Protein AF-A0AAV0D0A0-F1 (afdb_monomer_lite)

Sequence (81 aa):
MADEIELKTAPADFRFPTTNQTRHCFTRYVEFHRLWQQKVRRLISVKNSLSTIGHFARVNGLINGMNKGRVEHSLDLFNSM

Secondary structure (DSSP, 8-state):
---------PPP-TT--SS--HHHHHHHHHHHHHHHHHHHHHHHHHHHHHHHHHHHHHHTTTTTT--S-S-STTTTTTTT-

Foldseek 3Di:
DDDDDDDDDDDDDPVCPDPDCPVVVVVVVVVVVVVVVVVVVVVVVVVVVVVVVVVVCVVVVVPVDPPPDDDPPPVVVVVVD

InterPro domains:
  IPR003213 Cytochrome c oxidase, subunit VIb [PTHR46281] (3-39)
  IPR036549 Cytochrome c oxidase subunit 6B/Cytochrome c oxidase assembly factor 6-like superfamily [G3DSA:1.10.10.140] (3-43)
  IPR036549 Cytochrome c oxidase subunit 6B/Cytochrome c oxidase assembly factor 6-like superfamily [SSF47694] (5-36)

pLDDT: mean 80.1, std 17.59, range [42.75, 97.56]

Structure (mmCIF, N/CA/C/O backbone):
data_AF-A0AAV0D0A0-F1
#
_entry.id   AF-A0AAV0D0A0-F1
#
loop_
_atom_site.group_PDB
_atom_site.id
_atom_site.type_symbol
_atom_site.label_atom_id
_atom_site.label_alt_id
_atom_site.label_comp_id
_atom_site.label_asym_id
_atom_site.label_entity_id
_atom_site.label_seq_id
_atom_site.pdbx_PDB_ins_code
_atom_site.Cartn_x
_atom_site.Cartn_y
_atom_site.Cartn_z
_atom_site.occupancy
_atom_site.B_iso_or_equiv
_atom_site.auth_seq_id
_atom_site.auth_comp_id
_atom_site.auth_asym_id
_atom_site.auth_atom_id
_atom_site.pdbx_PDB_model_num
ATOM 1 N N . MET A 1 1 ? 18.605 -31.347 4.420 1.00 47.97 1 MET A N 1
ATOM 2 C CA . MET A 1 1 ? 18.733 -30.179 5.310 1.00 47.97 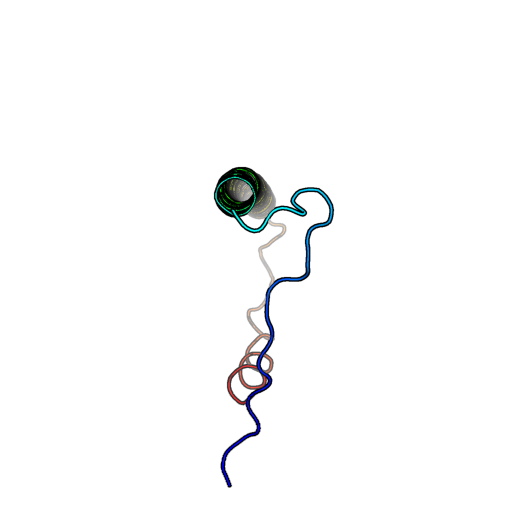1 MET A CA 1
ATOM 3 C C . MET A 1 1 ? 17.692 -29.195 4.827 1.00 47.97 1 MET A C 1
ATOM 5 O O . MET A 1 1 ? 17.757 -28.833 3.664 1.00 47.97 1 MET A O 1
ATOM 9 N N . ALA A 1 2 ? 16.644 -28.954 5.614 1.00 65.94 2 ALA A N 1
ATOM 10 C CA . ALA A 1 2 ? 15.592 -28.017 5.234 1.00 65.94 2 ALA A CA 1
ATOM 11 C C . ALA A 1 2 ? 16.114 -26.599 5.480 1.00 65.94 2 ALA A C 1
ATOM 13 O O . ALA A 1 2 ? 16.621 -26.338 6.571 1.00 65.94 2 ALA A O 1
ATOM 14 N N . ASP A 1 3 ? 16.036 -25.736 4.472 1.00 77.44 3 ASP A N 1
ATOM 15 C CA . ASP A 1 3 ? 16.419 -24.333 4.602 1.00 77.44 3 ASP A CA 1
ATOM 16 C C . ASP A 1 3 ? 15.553 -23.648 5.669 1.00 77.44 3 ASP A C 1
ATOM 18 O O . ASP A 1 3 ? 14.342 -23.875 5.757 1.00 77.44 3 ASP A O 1
ATOM 22 N N . GLU A 1 4 ? 16.182 -22.834 6.513 1.00 83.25 4 GLU A N 1
ATOM 23 C CA . GLU A 1 4 ? 15.518 -22.101 7.587 1.00 83.25 4 GLU A CA 1
ATOM 24 C C . GLU A 1 4 ? 14.633 -20.994 6.990 1.00 83.25 4 GLU A C 1
ATOM 26 O O . GLU A 1 4 ? 15.118 -20.024 6.408 1.00 83.25 4 GLU A O 1
ATOM 31 N N . ILE A 1 5 ? 13.309 -21.150 7.091 1.00 85.38 5 ILE A N 1
ATOM 32 C CA . ILE A 1 5 ? 12.344 -20.172 6.577 1.00 85.38 5 ILE A CA 1
ATOM 33 C C . ILE A 1 5 ? 12.118 -19.089 7.639 1.00 85.38 5 ILE A C 1
ATOM 35 O O . ILE A 1 5 ? 11.454 -19.325 8.650 1.00 85.38 5 ILE A O 1
ATOM 39 N N . GLU A 1 6 ? 12.614 -17.875 7.391 1.00 87.88 6 GLU A N 1
ATOM 40 C CA . GLU A 1 6 ? 12.332 -16.712 8.240 1.00 87.88 6 GLU A CA 1
ATOM 41 C C . GLU A 1 6 ? 10.862 -16.265 8.110 1.00 87.88 6 GLU A C 1
ATOM 43 O O . GLU A 1 6 ? 10.453 -15.657 7.116 1.00 87.88 6 GLU A O 1
ATOM 48 N N . LEU A 1 7 ? 10.055 -16.509 9.146 1.00 88.12 7 LEU A N 1
ATOM 49 C CA . LEU A 1 7 ? 8.676 -16.019 9.227 1.00 88.12 7 LEU A CA 1
ATOM 50 C C . LEU A 1 7 ? 8.648 -14.531 9.609 1.00 88.12 7 LEU A C 1
ATOM 52 O O . LEU A 1 7 ? 8.836 -14.166 10.769 1.00 88.12 7 LEU A O 1
ATOM 56 N N . LYS A 1 8 ? 8.367 -13.662 8.632 1.00 91.62 8 LYS A N 1
ATOM 57 C CA . LYS A 1 8 ? 8.164 -12.217 8.837 1.00 91.62 8 LYS A CA 1
ATOM 58 C C . LYS A 1 8 ? 6.691 -11.849 8.703 1.00 91.62 8 LYS A C 1
ATOM 60 O O . LYS A 1 8 ? 5.967 -12.400 7.879 1.00 91.62 8 LYS A O 1
ATOM 65 N N . THR A 1 9 ? 6.263 -10.874 9.497 1.00 90.94 9 THR A N 1
ATOM 66 C CA . THR A 1 9 ? 4.910 -10.308 9.452 1.00 90.94 9 THR A CA 1
ATOM 67 C C . THR A 1 9 ? 4.964 -8.791 9.294 1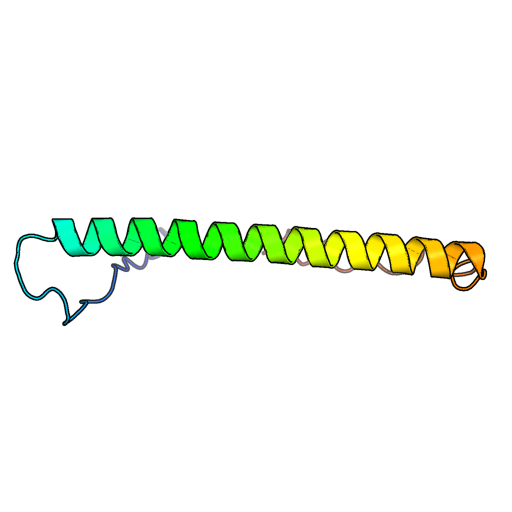.00 90.94 9 THR A C 1
ATOM 69 O O . THR A 1 9 ? 6.017 -8.171 9.465 1.00 90.94 9 THR A O 1
ATOM 72 N N . ALA A 1 10 ? 3.834 -8.187 8.929 1.00 87.56 10 ALA A N 1
ATOM 73 C CA . ALA A 1 10 ? 3.720 -6.740 8.840 1.00 87.56 10 ALA A CA 1
ATOM 74 C C . ALA A 1 10 ? 3.987 -6.093 10.217 1.00 87.56 10 ALA A C 1
ATOM 76 O O . ALA A 1 10 ? 3.547 -6.624 11.239 1.00 87.56 10 ALA A O 1
ATOM 77 N N . PRO A 1 11 ? 4.695 -4.951 10.263 1.00 92.50 11 PRO A N 1
ATOM 78 C CA . PRO A 1 11 ? 4.960 -4.255 11.515 1.00 92.50 11 PRO A CA 1
ATOM 79 C C . PRO A 1 11 ? 3.675 -3.651 12.093 1.00 92.50 11 PRO A C 1
ATOM 81 O O . PRO A 1 11 ? 2.746 -3.314 11.356 1.00 92.50 11 PRO A O 1
ATOM 84 N N . ALA A 1 12 ? 3.646 -3.464 13.412 1.00 90.69 12 ALA A N 1
ATOM 85 C CA . ALA A 1 12 ? 2.532 -2.810 14.087 1.00 90.69 12 ALA A CA 1
ATOM 86 C C . ALA A 1 12 ? 2.396 -1.342 13.636 1.00 90.69 12 ALA A C 1
ATOM 88 O O . ALA A 1 12 ? 3.353 -0.569 13.701 1.00 90.69 12 ALA A O 1
ATOM 89 N N . ASP A 1 13 ? 1.195 -0.951 13.203 1.00 93.31 13 ASP A N 1
ATOM 90 C CA . ASP A 1 13 ? 0.860 0.436 12.874 1.00 93.31 13 ASP A CA 1
ATOM 91 C C . ASP A 1 13 ? 0.151 1.091 14.064 1.00 93.31 13 ASP A C 1
ATOM 93 O O . ASP A 1 13 ? -1.032 0.855 14.316 1.00 93.31 13 ASP A O 1
ATOM 97 N N . PHE A 1 14 ? 0.876 1.942 14.793 1.00 92.31 14 PHE A N 1
ATOM 98 C CA . PHE A 1 14 ? 0.376 2.608 16.001 1.00 92.31 14 PHE A CA 1
ATOM 99 C C . PHE A 1 14 ? -0.845 3.507 15.761 1.00 92.31 14 PHE A C 1
ATOM 101 O O . PHE A 1 14 ? -1.534 3.869 16.712 1.00 92.31 14 PHE A O 1
ATOM 108 N N . ARG A 1 15 ? -1.155 3.855 14.504 1.00 92.50 15 ARG A N 1
ATOM 109 C CA . ARG A 1 15 ? -2.376 4.602 14.159 1.00 92.50 15 ARG A CA 1
ATOM 110 C C . ARG A 1 15 ? -3.643 3.758 14.317 1.00 92.50 15 ARG A C 1
ATOM 112 O O . ARG A 1 15 ? -4.735 4.318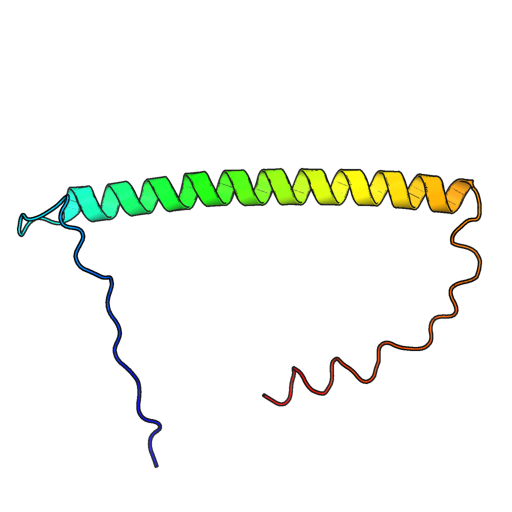 14.401 1.00 92.50 15 ARG A O 1
ATOM 119 N N . PHE A 1 16 ? -3.512 2.431 14.344 1.00 93.88 16 PHE A N 1
ATOM 120 C CA . PHE A 1 16 ? -4.616 1.478 14.449 1.00 93.88 16 PHE A CA 1
ATOM 121 C C . PHE A 1 16 ? -4.397 0.502 15.626 1.00 93.88 16 PHE A C 1
ATOM 123 O O . PHE A 1 16 ? -4.170 -0.687 15.401 1.00 93.88 16 PHE A O 1
ATOM 130 N N . PRO A 1 17 ? -4.486 0.971 16.891 1.00 93.25 17 PRO A N 1
ATOM 131 C CA . PRO A 1 17 ? -4.143 0.172 18.077 1.00 93.25 17 PRO A CA 1
ATOM 132 C C . PRO A 1 17 ? -5.222 -0.843 18.496 1.00 93.25 17 PRO A C 1
ATOM 134 O O . PRO A 1 17 ? -5.035 -1.597 19.446 1.00 93.25 17 PRO A O 1
ATOM 137 N N . THR A 1 18 ? -6.381 -0.848 17.837 1.00 95.62 18 THR A N 1
AT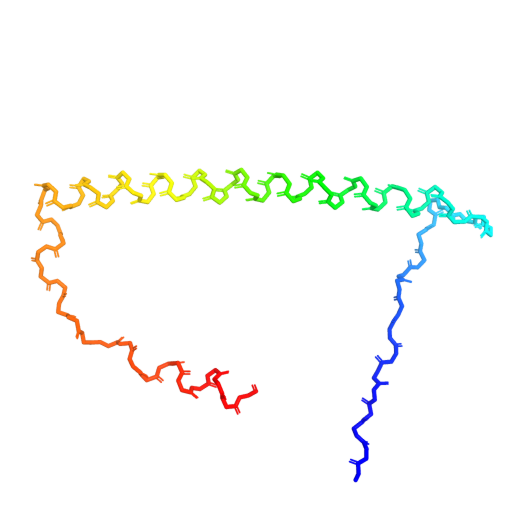OM 138 C CA . THR A 1 18 ? -7.516 -1.707 18.192 1.00 95.62 18 THR A CA 1
ATOM 139 C C . THR A 1 18 ? -7.371 -3.115 17.621 1.00 95.62 18 THR A C 1
ATOM 141 O O . THR A 1 18 ? -6.837 -3.294 16.531 1.00 95.62 18 THR A O 1
ATOM 144 N N . THR A 1 19 ? -7.964 -4.120 18.271 1.00 93.88 19 THR A N 1
ATOM 145 C CA . THR A 1 19 ? -7.982 -5.505 17.759 1.00 93.88 19 THR A CA 1
ATOM 146 C C . THR A 1 19 ? -8.653 -5.634 16.384 1.00 93.88 19 THR A C 1
ATOM 148 O O . THR A 1 19 ? -8.229 -6.444 15.566 1.00 93.88 19 THR A O 1
ATOM 151 N N . ASN A 1 20 ? -9.675 -4.822 16.081 1.00 94.38 20 ASN A N 1
ATOM 152 C CA . ASN A 1 20 ? -10.282 -4.791 14.748 1.00 94.38 20 ASN A CA 1
ATOM 153 C C . ASN A 1 20 ? -9.346 -4.094 13.740 1.00 94.38 20 ASN A C 1
ATOM 155 O O . ASN A 1 20 ? -9.132 -2.885 13.822 1.00 94.38 20 ASN A O 1
ATOM 159 N N . GLN A 1 21 ? -8.838 -4.851 12.764 1.00 94.62 21 GLN A N 1
ATOM 160 C CA . GLN A 1 21 ? -7.869 -4.394 11.757 1.00 94.62 21 GLN A CA 1
ATOM 161 C C . GLN A 1 21 ? -8.492 -3.968 10.415 1.00 94.62 21 GLN A C 1
ATOM 163 O O . GLN A 1 21 ? -7.772 -3.625 9.480 1.00 94.62 21 GLN A O 1
ATOM 168 N N . THR A 1 22 ? -9.824 -3.909 10.298 1.00 96.38 22 THR A N 1
ATOM 169 C CA . THR A 1 22 ? -10.510 -3.609 9.022 1.00 96.38 22 THR A CA 1
ATOM 170 C C . THR A 1 22 ? -10.049 -2.281 8.405 1.00 96.38 22 THR A C 1
ATOM 172 O O . THR A 1 22 ? -9.785 -2.198 7.203 1.00 96.38 22 THR A O 1
ATOM 175 N N . ARG A 1 23 ? -9.880 -1.238 9.231 1.00 95.25 23 ARG A N 1
ATOM 176 C CA . ARG A 1 23 ? -9.413 0.081 8.773 1.00 95.25 23 ARG A CA 1
ATOM 177 C C . ARG A 1 23 ? -7.948 0.058 8.329 1.00 95.25 23 ARG A C 1
ATOM 179 O O . ARG A 1 23 ? -7.616 0.721 7.345 1.00 95.25 23 ARG A O 1
ATOM 186 N N . HIS A 1 24 ? -7.097 -0.712 9.012 1.00 95.25 24 HIS A N 1
ATOM 187 C CA . HIS A 1 24 ? -5.703 -0.907 8.616 1.00 95.25 24 HIS A CA 1
ATOM 188 C C . HIS A 1 24 ? -5.633 -1.598 7.246 1.00 95.25 24 HIS A C 1
ATOM 190 O O . HIS A 1 24 ? -5.041 -1.052 6.315 1.00 95.25 24 HIS A O 1
ATOM 196 N N . CYS A 1 25 ? -6.344 -2.717 7.070 1.00 94.50 25 CYS A N 1
ATOM 197 C CA . CYS A 1 25 ? -6.400 -3.449 5.803 1.00 94.50 25 CYS A CA 1
ATOM 198 C C . CYS A 1 25 ? -6.894 -2.573 4.642 1.00 94.50 25 CYS A C 1
ATOM 200 O O . CYS A 1 25 ? -6.251 -2.511 3.593 1.00 94.50 25 CYS A O 1
ATOM 202 N N . PHE A 1 26 ? -8.000 -1.847 4.835 1.00 97.25 26 PHE A N 1
ATOM 203 C CA . PHE A 1 26 ? -8.561 -0.995 3.787 1.00 97.25 26 PHE A CA 1
ATOM 204 C C . PHE A 1 26 ? -7.626 0.163 3.407 1.00 97.25 26 PHE A C 1
ATOM 206 O O . PHE A 1 26 ? -7.440 0.451 2.225 1.00 97.25 26 PHE A O 1
ATOM 213 N N . THR A 1 27 ? -6.982 0.796 4.393 1.00 95.38 27 THR A N 1
ATOM 214 C CA . THR A 1 27 ? -6.027 1.887 4.137 1.00 95.38 27 THR A CA 1
ATOM 215 C C . THR A 1 27 ? -4.854 1.396 3.287 1.00 95.38 27 THR A C 1
ATOM 217 O O . THR A 1 27 ? -4.533 2.014 2.272 1.00 95.38 27 THR A O 1
ATOM 220 N N . ARG A 1 28 ? -4.264 0.245 3.639 1.00 95.12 28 ARG A N 1
ATOM 221 C CA . ARG A 1 28 ? -3.134 -0.347 2.901 1.00 95.12 28 ARG A CA 1
ATOM 222 C C . ARG A 1 28 ? -3.517 -0.753 1.476 1.00 95.12 28 ARG A C 1
ATOM 224 O O . ARG A 1 28 ? -2.737 -0.531 0.552 1.00 95.12 28 ARG A O 1
ATOM 231 N N . TYR A 1 29 ? -4.729 -1.276 1.280 1.00 96.88 29 TYR A N 1
ATOM 232 C CA . TYR A 1 29 ? -5.261 -1.586 -0.050 1.00 96.88 29 TYR A CA 1
ATOM 233 C C . TYR A 1 29 ? -5.339 -0.337 -0.943 1.00 96.88 29 TYR A C 1
ATOM 235 O O . TYR A 1 29 ? -4.829 -0.325 -2.066 1.00 96.88 29 TYR A O 1
ATOM 243 N N . VAL A 1 30 ? -5.918 0.753 -0.433 1.00 97.56 30 VAL A N 1
ATOM 244 C CA . VAL A 1 30 ? -6.042 2.010 -1.187 1.00 97.56 30 VAL A CA 1
ATOM 245 C C . VAL A 1 30 ? -4.669 2.620 -1.493 1.00 97.56 30 VAL A C 1
ATOM 247 O O . VAL A 1 30 ? -4.440 3.085 -2.613 1.00 97.56 30 VAL A O 1
ATOM 250 N N . GLU A 1 31 ? -3.743 2.607 -0.531 1.00 96.06 31 GLU A N 1
ATOM 251 C CA . GLU A 1 31 ? -2.362 3.072 -0.725 1.00 96.06 31 GLU A CA 1
ATOM 252 C C . GLU A 1 31 ? -1.665 2.331 -1.870 1.00 96.06 31 GLU A C 1
ATOM 254 O O . GLU A 1 31 ? -1.083 2.973 -2.751 1.00 96.06 31 GLU A O 1
ATOM 259 N N . PHE A 1 32 ? -1.770 0.999 -1.903 1.00 96.00 32 PHE A N 1
ATOM 260 C CA . PHE A 1 32 ? -1.181 0.184 -2.962 1.00 96.00 32 PHE A CA 1
ATOM 261 C C . PHE A 1 32 ? -1.689 0.600 -4.346 1.00 96.00 32 PHE A C 1
ATOM 263 O O . PHE A 1 32 ? -0.887 0.866 -5.242 1.00 96.00 32 PHE A O 1
ATOM 270 N N . HIS A 1 33 ? -3.005 0.738 -4.521 1.00 97.06 33 HIS A N 1
ATOM 271 C CA . HIS A 1 33 ? -3.573 1.109 -5.818 1.00 97.06 33 HIS A CA 1
ATOM 272 C C . HIS A 1 33 ? -3.190 2.526 -6.254 1.00 97.06 33 HIS A C 1
ATOM 274 O O . HIS A 1 33 ? -2.905 2.746 -7.434 1.00 97.06 33 HIS A O 1
ATOM 280 N N . ARG A 1 34 ? -3.102 3.479 -5.318 1.00 96.38 34 ARG A N 1
ATOM 281 C CA . ARG A 1 34 ? -2.619 4.840 -5.610 1.00 96.38 34 ARG A CA 1
ATOM 282 C C . ARG A 1 34 ? -1.168 4.833 -6.086 1.00 96.38 34 ARG A C 1
ATOM 284 O O . ARG A 1 34 ? -0.841 5.504 -7.065 1.00 96.38 34 ARG A O 1
ATOM 291 N N . LEU A 1 35 ? -0.298 4.081 -5.413 1.00 96.88 35 LEU A N 1
ATOM 292 C CA . LEU A 1 35 ? 1.111 3.961 -5.793 1.00 96.88 35 LEU A CA 1
ATOM 293 C C . LEU A 1 35 ? 1.277 3.214 -7.117 1.00 96.88 35 LEU A C 1
ATOM 295 O O . LEU A 1 35 ? 2.084 3.620 -7.953 1.00 96.88 35 LEU A O 1
ATOM 299 N N . TRP A 1 36 ? 0.483 2.170 -7.348 1.00 96.19 36 TRP A N 1
ATOM 300 C CA . TRP A 1 36 ? 0.482 1.428 -8.603 1.00 96.19 36 TRP A CA 1
ATOM 301 C C . TRP A 1 36 ? 0.106 2.322 -9.785 1.00 96.19 36 TRP A C 1
ATOM 303 O O . TRP A 1 36 ? 0.840 2.381 -10.770 1.00 96.19 36 TRP A O 1
ATOM 313 N N . GLN A 1 37 ? -0.978 3.095 -9.665 1.00 95.25 37 GLN A N 1
ATOM 314 C CA . GLN A 1 37 ? -1.392 4.052 -10.694 1.00 95.25 37 GLN A CA 1
ATOM 315 C C . GLN A 1 37 ? -0.300 5.092 -10.983 1.00 95.25 37 GLN A C 1
ATOM 317 O O . GLN A 1 37 ? 0.008 5.362 -12.146 1.00 95.25 37 GLN A O 1
ATOM 322 N N . GLN A 1 38 ? 0.343 5.634 -9.944 1.00 94.56 38 GLN A N 1
ATOM 323 C CA . GLN A 1 38 ? 1.465 6.563 -10.107 1.00 94.56 38 GLN A CA 1
ATOM 324 C C . GLN A 1 38 ? 2.664 5.910 -10.807 1.00 94.56 38 GLN A C 1
ATOM 326 O O . GLN A 1 38 ? 3.253 6.513 -11.707 1.00 94.56 38 GLN A O 1
ATOM 331 N N . LYS A 1 39 ? 3.013 4.673 -10.432 1.00 95.06 39 LYS A N 1
ATOM 332 C CA . LYS A 1 39 ? 4.105 3.911 -11.050 1.00 95.06 39 LYS A CA 1
ATOM 333 C C . LYS A 1 39 ? 3.822 3.644 -12.525 1.00 95.06 39 LYS A C 1
ATOM 335 O O . LYS A 1 39 ? 4.690 3.911 -13.353 1.00 95.06 39 LYS A O 1
ATOM 340 N N . VAL A 1 40 ? 2.613 3.195 -12.869 1.00 93.56 40 VAL A N 1
ATOM 341 C CA . VAL A 1 40 ? 2.201 2.966 -14.263 1.00 93.56 40 VAL A CA 1
ATOM 342 C C . VAL A 1 40 ? 2.282 4.263 -15.065 1.00 93.56 40 VAL A C 1
ATOM 344 O O . VAL A 1 40 ? 2.913 4.288 -16.120 1.00 93.56 40 VAL A O 1
ATOM 347 N N . ARG A 1 41 ? 1.738 5.367 -14.538 1.00 92.50 41 ARG A N 1
ATOM 348 C CA . ARG A 1 41 ? 1.803 6.679 -15.199 1.00 92.50 41 ARG A CA 1
ATOM 349 C C . ARG A 1 41 ? 3.246 7.130 -15.442 1.00 92.50 41 ARG A C 1
ATOM 351 O O . ARG A 1 41 ? 3.563 7.607 -16.530 1.00 92.50 41 ARG A O 1
ATOM 358 N N . ARG A 1 42 ? 4.132 6.949 -14.457 1.00 90.50 42 ARG A N 1
ATOM 359 C CA . ARG A 1 42 ? 5.561 7.269 -14.590 1.00 90.50 42 ARG A CA 1
ATOM 360 C C . ARG A 1 42 ? 6.228 6.410 -15.666 1.00 90.50 42 ARG A C 1
ATOM 362 O O . ARG A 1 42 ? 6.939 6.954 -16.503 1.00 90.50 42 ARG A O 1
ATOM 369 N N . LEU A 1 43 ? 5.980 5.099 -15.671 1.00 87.31 43 LEU A N 1
ATOM 370 C CA . LEU A 1 43 ? 6.548 4.182 -16.665 1.00 87.31 43 LEU A CA 1
ATOM 371 C C . LEU A 1 43 ? 6.092 4.525 -18.088 1.00 87.31 43 LEU A C 1
ATOM 373 O O . LEU A 1 43 ? 6.915 4.504 -18.998 1.00 87.31 43 LEU A O 1
ATOM 377 N N . ILE A 1 44 ? 4.819 4.884 -18.282 1.00 86.25 44 ILE A N 1
ATOM 378 C CA . ILE A 1 44 ? 4.307 5.339 -19.584 1.00 86.25 44 ILE A CA 1
ATOM 379 C C . ILE A 1 44 ? 5.019 6.627 -20.020 1.00 86.25 44 ILE A C 1
ATOM 381 O O . ILE A 1 44 ? 5.498 6.699 -21.148 1.00 86.25 44 ILE A O 1
ATOM 385 N N . SER A 1 45 ? 5.155 7.610 -19.123 1.00 86.38 45 SER A N 1
ATOM 386 C CA . SER A 1 45 ? 5.853 8.871 -19.418 1.00 86.38 45 SER A CA 1
ATOM 387 C C . SER A 1 45 ? 7.301 8.640 -19.869 1.00 86.38 45 SER A C 1
ATOM 389 O O . SER A 1 45 ? 7.710 9.132 -20.919 1.00 86.38 45 SER A O 1
ATOM 391 N N . VAL A 1 46 ? 8.050 7.811 -19.130 1.00 85.88 46 VAL A N 1
ATOM 392 C CA . VAL A 1 46 ? 9.450 7.486 -19.449 1.00 85.88 46 VAL A CA 1
ATOM 393 C C . VAL A 1 46 ? 9.564 6.730 -20.777 1.00 85.88 46 VAL A C 1
ATOM 395 O O . VAL A 1 46 ? 10.440 7.035 -21.585 1.00 85.88 46 VAL A O 1
ATOM 398 N N . LYS A 1 47 ? 8.669 5.770 -21.048 1.00 87.38 47 LYS A N 1
ATOM 399 C CA . LYS A 1 47 ? 8.646 5.051 -22.333 1.00 87.38 47 LYS A CA 1
ATOM 400 C C . LYS A 1 47 ? 8.388 5.998 -23.504 1.00 87.38 47 LYS A C 1
ATOM 402 O O . LYS A 1 47 ? 9.098 5.923 -24.503 1.00 87.38 47 LYS A O 1
ATOM 407 N N . ASN A 1 48 ? 7.433 6.915 -23.360 1.00 82.44 48 ASN A N 1
ATOM 408 C CA . ASN A 1 48 ? 7.124 7.901 -24.393 1.00 82.44 48 ASN A CA 1
ATOM 409 C C . ASN A 1 48 ? 8.313 8.839 -24.642 1.00 82.44 48 ASN A C 1
ATOM 411 O O . ASN A 1 48 ? 8.678 9.058 -25.794 1.00 82.44 48 ASN A O 1
ATOM 415 N N . SER A 1 49 ? 8.978 9.330 -23.588 1.00 77.94 49 SER A N 1
ATOM 416 C CA . SER A 1 49 ? 10.173 10.167 -23.752 1.00 77.94 49 SER A CA 1
ATOM 417 C C . SER A 1 49 ? 11.323 9.414 -24.422 1.00 77.94 49 SER A C 1
ATOM 419 O O . SER A 1 49 ? 11.966 9.956 -25.316 1.00 77.94 49 SER A O 1
ATOM 421 N N . LEU A 1 50 ? 11.558 8.153 -24.043 1.00 78.12 50 LEU A N 1
ATOM 422 C CA . LEU A 1 50 ? 12.602 7.325 -24.650 1.00 78.12 50 LEU A CA 1
ATOM 423 C C . LEU A 1 50 ? 12.305 7.028 -26.124 1.00 78.12 50 LEU A C 1
ATOM 425 O O . LEU A 1 50 ? 13.220 7.063 -26.939 1.00 78.12 50 LEU A O 1
ATOM 429 N N . SER A 1 51 ? 11.038 6.797 -26.481 1.00 81.62 51 SER A N 1
ATOM 430 C CA . SER A 1 51 ? 10.618 6.625 -27.875 1.00 81.62 51 SER A CA 1
ATOM 431 C C . SER A 1 51 ? 10.910 7.876 -28.708 1.00 81.62 51 SER A C 1
ATOM 433 O O . SER A 1 51 ? 11.480 7.775 -29.793 1.00 81.62 51 SER A O 1
ATOM 435 N N . THR A 1 52 ? 10.571 9.064 -28.198 1.00 80.75 52 THR A N 1
ATOM 436 C CA . THR A 1 52 ? 10.827 10.338 -28.888 1.00 80.75 52 THR A CA 1
ATOM 437 C C . THR A 1 52 ? 12.323 10.620 -29.029 1.00 80.75 52 THR A C 1
ATOM 439 O O . THR A 1 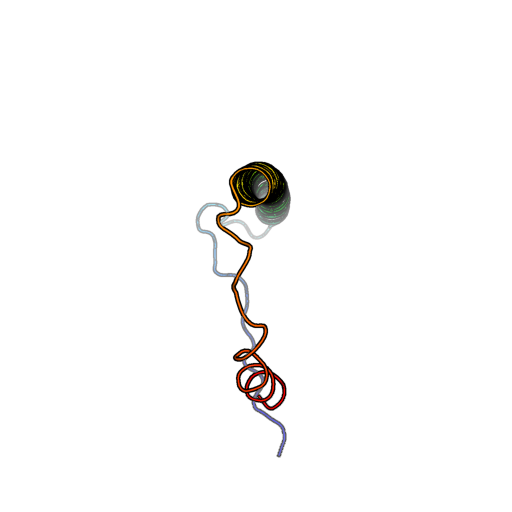52 ? 12.777 10.988 -30.112 1.00 80.75 52 THR A O 1
ATOM 442 N N . ILE A 1 53 ? 13.108 10.397 -27.968 1.00 84.12 53 ILE A N 1
ATOM 443 C CA . ILE A 1 53 ? 14.570 10.559 -27.994 1.00 84.12 53 ILE A CA 1
ATOM 444 C C . ILE A 1 53 ? 15.202 9.563 -28.971 1.00 84.12 53 ILE A C 1
ATOM 446 O O . ILE A 1 53 ? 16.054 9.951 -29.765 1.00 84.12 53 ILE A O 1
ATOM 450 N N . GLY A 1 54 ? 14.763 8.302 -28.966 1.00 84.00 54 GLY A N 1
ATOM 451 C CA . GLY A 1 54 ? 15.237 7.279 -29.897 1.00 84.00 54 GLY A CA 1
ATOM 452 C C . GLY A 1 54 ? 14.934 7.628 -31.355 1.00 84.00 54 GLY A C 1
ATOM 453 O O . GLY A 1 54 ? 15.806 7.496 -32.212 1.00 84.00 54 GLY A O 1
ATOM 454 N N . HIS A 1 55 ? 13.732 8.139 -31.640 1.00 84.50 55 HIS A N 1
ATOM 455 C CA . HIS A 1 55 ? 13.372 8.618 -32.975 1.00 84.50 55 HIS A CA 1
ATOM 456 C C . HIS A 1 55 ? 14.234 9.815 -33.404 1.00 84.50 55 HIS A C 1
ATOM 458 O O . HIS A 1 55 ? 14.771 9.822 -34.510 1.00 84.50 55 HIS A O 1
ATOM 464 N N . PHE A 1 56 ? 14.430 10.800 -32.523 1.00 84.75 56 PHE A N 1
ATOM 465 C CA . PHE A 1 56 ? 15.303 11.947 -32.783 1.00 84.75 56 PHE A CA 1
ATOM 466 C C . PHE A 1 56 ? 16.753 11.515 -33.042 1.00 84.75 56 PHE A C 1
ATOM 468 O O . PHE A 1 56 ? 17.364 11.947 -34.018 1.00 84.75 56 PHE A O 1
ATOM 475 N N . ALA A 1 57 ? 17.292 10.619 -32.214 1.00 83.44 57 ALA A N 1
ATOM 476 C CA . ALA A 1 57 ? 18.637 10.086 -32.381 1.00 83.44 57 ALA A CA 1
ATOM 477 C C . ALA A 1 57 ? 18.788 9.300 -33.697 1.00 83.44 57 ALA A C 1
ATOM 479 O O . ALA A 1 57 ? 19.828 9.396 -34.346 1.00 83.44 57 ALA A O 1
ATOM 480 N N . ARG A 1 58 ? 17.740 8.583 -34.135 1.00 83.81 58 ARG A N 1
ATOM 481 C CA . ARG A 1 58 ? 17.694 7.887 -35.432 1.00 83.81 58 ARG A CA 1
ATOM 482 C C . ARG A 1 58 ? 17.725 8.844 -36.617 1.00 83.81 58 ARG A C 1
ATOM 484 O O . ARG A 1 58 ? 18.535 8.649 -37.516 1.00 83.81 58 ARG A O 1
ATOM 491 N N . VAL A 1 59 ? 16.859 9.857 -36.621 1.00 85.69 59 VAL A N 1
ATOM 492 C CA . VAL A 1 59 ? 16.744 10.821 -37.731 1.00 85.69 59 VAL A CA 1
ATOM 493 C C . VAL A 1 59 ? 18.015 11.660 -37.873 1.00 85.69 59 VAL A C 1
ATOM 495 O O . VAL A 1 59 ? 18.444 11.924 -38.990 1.00 85.69 59 VAL A O 1
ATOM 498 N N . ASN A 1 60 ? 18.663 12.012 -36.759 1.00 84.62 60 ASN A N 1
ATOM 499 C CA . ASN A 1 60 ? 19.928 12.754 -36.767 1.00 84.62 60 ASN A CA 1
ATOM 500 C C . ASN A 1 60 ? 21.171 11.857 -36.928 1.00 84.62 60 ASN A C 1
ATOM 502 O O . ASN A 1 60 ? 22.292 12.337 -36.789 1.00 84.62 60 ASN A O 1
ATOM 506 N N . GLY A 1 61 ? 21.002 10.553 -37.180 1.00 80.31 61 GLY A N 1
ATOM 507 C CA . GLY A 1 61 ? 22.113 9.628 -37.426 1.00 80.31 61 GLY A CA 1
ATOM 508 C C . GLY A 1 61 ? 23.011 9.330 -36.217 1.00 80.31 61 GLY A C 1
ATOM 509 O O . GLY A 1 61 ? 24.032 8.671 -36.382 1.00 80.31 61 GLY A O 1
ATOM 510 N N . LEU A 1 62 ? 22.627 9.739 -35.001 1.00 79.19 62 LEU A N 1
ATOM 511 C CA . LEU A 1 62 ? 23.417 9.576 -33.769 1.00 79.19 62 LEU A CA 1
ATOM 512 C C . LEU A 1 62 ? 23.560 8.111 -33.312 1.00 79.19 62 LEU A C 1
ATOM 514 O O . LEU A 1 62 ? 24.404 7.808 -32.475 1.00 79.19 62 LEU A O 1
ATOM 518 N N . ILE A 1 63 ? 22.734 7.202 -33.840 1.00 68.12 63 ILE A N 1
ATOM 519 C CA . ILE A 1 63 ? 22.730 5.764 -33.501 1.00 68.12 63 ILE A CA 1
ATOM 520 C C . ILE A 1 63 ? 23.296 4.858 -34.605 1.00 68.12 63 ILE A C 1
ATOM 522 O O . ILE A 1 63 ? 23.412 3.647 -34.403 1.00 68.12 63 ILE A O 1
ATOM 526 N N . ASN A 1 64 ? 23.667 5.409 -35.765 1.00 63.59 64 ASN A N 1
ATOM 527 C CA . ASN A 1 64 ? 24.282 4.634 -36.843 1.00 63.59 64 ASN A CA 1
ATOM 528 C C . ASN A 1 64 ? 25.752 4.353 -36.484 1.00 63.59 64 ASN A C 1
ATOM 530 O O . ASN A 1 64 ? 26.636 5.124 -36.839 1.00 63.59 64 ASN A O 1
ATOM 534 N N . GLY A 1 65 ? 26.014 3.270 -35.740 1.00 57.66 65 GLY A N 1
ATOM 535 C CA . GLY A 1 65 ? 27.386 2.850 -35.411 1.00 57.66 65 GLY A CA 1
ATOM 536 C C . GLY A 1 65 ? 27.594 2.087 -34.099 1.00 57.66 65 GLY A C 1
ATOM 537 O O . GLY A 1 65 ? 28.720 1.679 -33.819 1.00 57.66 65 GLY A O 1
ATOM 538 N N . MET A 1 66 ? 26.561 1.849 -33.282 1.00 57.59 66 MET A N 1
ATOM 539 C CA . MET A 1 66 ? 26.712 0.998 -32.093 1.00 57.59 66 MET A CA 1
ATOM 540 C C . MET A 1 66 ? 26.767 -0.479 -32.507 1.00 57.59 66 MET A C 1
ATOM 542 O O . MET A 1 66 ? 25.740 -1.139 -32.656 1.00 57.59 66 MET A O 1
ATOM 546 N N . ASN A 1 67 ? 27.982 -0.996 -32.716 1.00 52.44 67 ASN A N 1
ATOM 547 C CA . ASN A 1 67 ? 28.222 -2.421 -32.919 1.00 52.44 67 ASN A CA 1
ATOM 548 C C . ASN A 1 67 ? 27.646 -3.229 -31.747 1.00 52.44 67 ASN A C 1
ATOM 550 O O . ASN A 1 67 ? 27.946 -2.993 -30.575 1.00 52.44 67 ASN A O 1
ATOM 554 N N . LYS A 1 68 ? 26.808 -4.199 -32.102 1.00 53.72 68 LYS A N 1
ATOM 555 C CA . LYS A 1 68 ? 26.112 -5.150 -31.238 1.00 53.72 68 LYS A CA 1
ATOM 556 C C . LYS A 1 68 ? 27.110 -6.154 -30.644 1.00 53.72 68 LYS A C 1
ATOM 558 O O . LYS A 1 68 ? 27.155 -7.305 -31.053 1.00 53.72 68 LYS A O 1
ATOM 563 N N . GLY A 1 69 ? 27.952 -5.709 -29.717 1.00 52.12 69 GLY A N 1
ATOM 564 C CA . GLY A 1 69 ? 28.974 -6.560 -29.117 1.00 52.12 69 GLY A CA 1
ATOM 565 C C . GLY A 1 69 ? 29.387 -6.064 -27.746 1.00 52.12 69 GLY A C 1
ATOM 566 O O . GLY A 1 69 ? 30.400 -5.384 -27.655 1.00 52.12 69 GLY A O 1
ATOM 567 N N . ARG A 1 70 ? 28.580 -6.371 -26.716 1.00 51.41 70 ARG A N 1
ATOM 568 C CA . ARG A 1 70 ? 28.967 -6.575 -25.296 1.00 51.41 70 ARG A CA 1
ATOM 569 C C . ARG A 1 70 ? 27.724 -6.589 -24.389 1.00 51.41 70 ARG A C 1
ATOM 571 O O . ARG A 1 70 ? 27.592 -5.718 -23.543 1.00 51.41 70 ARG A O 1
ATOM 578 N N . VAL A 1 71 ? 26.808 -7.551 -24.547 1.00 48.59 71 VAL A N 1
ATOM 579 C CA . VAL A 1 71 ? 25.834 -7.880 -23.478 1.00 48.59 71 VAL A CA 1
ATOM 580 C C . VAL A 1 71 ? 25.428 -9.363 -23.524 1.00 48.59 71 VAL A C 1
ATOM 582 O O . VAL A 1 71 ? 24.254 -9.683 -23.482 1.00 48.59 71 VAL A O 1
ATOM 585 N N . GLU A 1 72 ? 26.380 -10.289 -23.638 1.00 44.97 72 GLU A N 1
ATOM 586 C CA . GLU A 1 72 ? 26.076 -11.724 -23.428 1.00 44.97 72 GLU A CA 1
ATOM 587 C C . GLU A 1 72 ? 26.632 -12.220 -22.078 1.00 44.97 72 GLU A C 1
ATOM 589 O O . GLU A 1 72 ? 26.052 -13.089 -21.454 1.00 44.97 72 GLU A O 1
ATOM 594 N N . HIS A 1 73 ? 27.666 -11.586 -21.508 1.00 44.78 7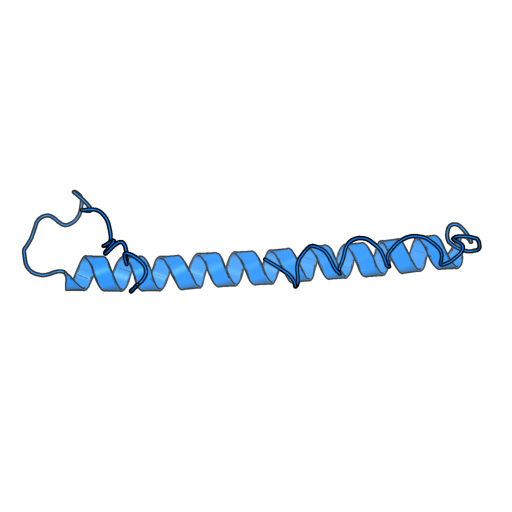3 HIS A N 1
ATOM 595 C CA . HIS A 1 73 ? 28.335 -12.113 -20.304 1.00 44.78 73 HIS A CA 1
ATOM 596 C C . HIS A 1 73 ? 27.710 -11.689 -18.949 1.00 44.78 73 HIS A C 1
ATOM 598 O O . HIS A 1 73 ? 28.230 -12.020 -17.887 1.00 44.78 73 HIS A O 1
ATOM 604 N N . SER A 1 74 ? 26.624 -10.909 -18.943 1.00 44.31 74 SER A N 1
ATOM 605 C CA . SER A 1 74 ? 25.996 -10.420 -17.695 1.00 44.31 74 SER A CA 1
ATOM 606 C C . SER A 1 74 ? 24.697 -11.145 -17.336 1.00 44.31 74 SER A C 1
ATOM 608 O O . SER A 1 74 ? 24.274 -11.064 -16.184 1.00 44.31 74 SER A O 1
ATOM 610 N N . LEU A 1 75 ? 24.049 -11.809 -18.296 1.00 49.50 75 LEU A N 1
ATOM 611 C CA . LEU A 1 75 ? 22.770 -12.496 -18.079 1.00 49.50 75 LEU A CA 1
ATOM 612 C C . LEU A 1 75 ? 22.952 -13.928 -17.552 1.00 49.50 75 LEU A C 1
ATOM 614 O O . LEU A 1 75 ? 22.038 -14.452 -16.919 1.00 49.50 75 LEU A O 1
ATOM 618 N N . ASP A 1 76 ? 24.143 -14.509 -17.700 1.00 50.59 76 ASP A N 1
ATOM 619 C CA . ASP A 1 76 ? 24.455 -15.842 -17.169 1.00 50.59 76 ASP A CA 1
ATOM 620 C C . ASP A 1 76 ? 24.706 -15.838 -15.651 1.00 50.59 76 ASP A C 1
ATOM 622 O O . ASP A 1 76 ? 24.431 -16.822 -14.972 1.00 50.59 76 ASP A O 1
ATOM 626 N N . LEU A 1 77 ? 25.151 -14.710 -15.082 1.00 52.41 77 LEU A N 1
ATOM 627 C CA . LEU A 1 77 ? 25.362 -14.573 -13.633 1.00 52.41 77 LEU A CA 1
ATOM 628 C C . LEU A 1 77 ? 24.064 -14.342 -12.845 1.00 52.41 77 LEU A C 1
ATOM 630 O O . LEU A 1 77 ? 24.020 -14.645 -11.659 1.00 52.41 77 LEU A O 1
ATOM 634 N N . PHE A 1 78 ? 23.009 -13.826 -13.483 1.00 50.16 78 PHE A N 1
ATOM 635 C CA . PHE A 1 78 ? 21.726 -13.589 -12.811 1.00 50.16 78 PHE A CA 1
ATOM 636 C C . PHE A 1 78 ? 20.818 -14.829 -12.806 1.00 50.16 78 PHE A C 1
ATOM 638 O O . PHE A 1 78 ? 19.967 -14.948 -11.938 1.00 50.16 78 PHE A O 1
ATOM 645 N N . ASN A 1 79 ? 21.000 -15.766 -13.744 1.00 46.03 79 ASN A N 1
ATOM 646 C CA . ASN A 1 79 ? 20.203 -17.000 -13.818 1.00 46.03 79 ASN A CA 1
ATOM 647 C C . ASN A 1 79 ? 20.819 -18.190 -13.053 1.00 46.03 79 ASN A C 1
ATOM 649 O O . ASN A 1 79 ? 20.245 -19.275 -13.061 1.00 46.03 79 ASN A O 1
ATOM 653 N N . SER A 1 80 ? 21.977 -18.003 -12.412 1.00 52.28 80 SER A N 1
ATOM 654 C CA . SER A 1 80 ? 22.645 -19.018 -11.582 1.00 52.28 80 SER A CA 1
ATOM 655 C C . SER A 1 80 ? 22.603 -18.690 -10.080 1.00 52.28 80 SER A C 1
ATOM 657 O O . SER A 1 80 ? 23.334 -19.314 -9.307 1.00 52.28 80 SER A O 1
ATOM 659 N N . MET A 1 81 ? 21.787 -17.714 -9.666 1.00 42.75 81 MET A N 1
ATOM 660 C CA . MET A 1 81 ? 21.612 -17.305 -8.269 1.00 42.75 81 MET A CA 1
ATOM 661 C C . MET A 1 81 ? 20.159 -17.462 -7.830 1.00 42.75 81 MET A C 1
ATOM 663 O O . MET A 1 81 ? 19.267 -17.135 -8.644 1.00 42.75 81 MET A O 1
#

Radius of gyration: 23.29 Å; chains: 1; bounding box: 40×43×56 Å

Organism: NCBI:txid186058